Protein AF-A0AAQ3NJM8-F1 (afdb_monomer)

Organism: Vigna mungo (NCBI:txid3915)

Nearest PDB structures (foldseek):
  6voo-assembly1_C  TM=8.819E-01  e=5.976E-11  Spinacia oleracea
  7njq-assembly1_C  TM=7.283E-01  e=4.152E-07  Mycolicibacterium smegmatis MC2 155
  7njs-assembly1_B  TM=8.954E-01  e=4.393E-06  Mycolicibacterium smegmatis MC2 155
  6tmk-assembly1_E2  TM=8.498E-01  e=5.900E-06  Toxoplasma gondii GT1
  8j0t-assembly1_C  TM=7.458E-01  e=4.660E-06  Mycobacterium tuberculosis

Sequence (136 aa):
RLRSRRSRQKELEAFAQFASDLDKATQNQLARGQRLRELLKQSQSAPLIVEEQIVTIYTGTNGYLDSLEIGQVRKFLVELRAYLKTNKPQFKEIISSTKTFTGEAEALLKDAIKDRRRRHQGQSFGPKNLYRNNTV

Solvent-accessible surface area (backbone atoms only — not comparable to full-atom values): 8157 Å² total; per-residue (Å²): 115,70,70,66,51,53,52,55,49,53,52,51,51,50,52,51,49,52,51,53,51,50,50,53,54,49,51,52,50,51,56,46,51,53,46,51,54,59,64,67,60,65,67,97,82,66,89,70,54,71,66,56,48,50,52,52,51,53,39,56,75,71,46,74,52,69,88,48,56,75,84,48,48,63,57,53,50,56,52,49,51,52,47,38,62,74,77,39,50,64,49,52,53,46,39,71,71,65,72,46,92,44,73,65,48,49,51,56,47,52,51,52,52,54,53,50,49,53,54,55,57,64,68,68,73,66,83,85,77,81,84,80,89,90,86,132

Secondary structure (DSSP, 8-state):
-HHHHHHHHHHHHHHHHHHHHHHHHHHHHHHHHHHHHHHH---TT-PPPHHHHHHHHHHHHTTTTTTS-HHHHHHHHHHHHHHHHHH-HHHHHHHHHH-S--HHHHHHHHHHHHHHHHHHHHTT------------

Radius of gyration: 22.36 Å; Cα contacts (8 Å, |Δi|>4): 50; chains: 1; bounding box: 68×53×47 Å

Foldseek 3Di:
DVVVVVVVVVVVVVVVVVVVVVVVVVVLVVLLVVLVVLLVPDDPPDDDDPLLVCLSCVCSVVCLCVPDDSVCSVVLSVVLVVQCVPPPVVLVVCCVVVVDCDPVNVVVSVVSSVVSVVVVVVVPPDPPPPPDDDDD

InterPro domains:
  IPR000793 ATP synthase, alpha subunit, C-terminal [PF00306] (2-115)
  IPR000793 ATP synthase, alpha subunit, C-terminal [cd18113] (11-115)
  IPR005294 ATP synthase, F1 complex, alpha subunit [PTHR48082] (6-118)
  IPR038376 ATP synthase, alpha subunit, C-terminal domain superfamily [G3DSA:1.20.150.20] (1-119)

pLDDT: mean 73.46, std 13.67, range [30.53, 88.06]

Mean predicted aligned error: 12.36 Å

Structure (mmCIF, N/CA/C/O backbone):
data_AF-A0AAQ3NJM8-F1
#
_entry.id   AF-A0AAQ3NJM8-F1
#
loop_
_atom_site.group_PDB
_atom_site.id
_atom_site.type_symbol
_atom_site.label_atom_id
_atom_site.label_alt_id
_atom_site.label_comp_id
_atom_site.label_asym_id
_atom_site.label_entity_id
_atom_site.label_seq_id
_atom_site.pdbx_PDB_ins_code
_atom_site.Cartn_x
_atom_site.Cartn_y
_atom_site.Cartn_z
_atom_site.occupancy
_atom_site.B_iso_or_equiv
_atom_site.auth_seq_id
_atom_site.auth_comp_id
_atom_site.auth_asym_id
_atom_site.auth_atom_id
_atom_site.pdbx_PDB_model_num
ATOM 1 N N . ARG A 1 1 ? 47.589 11.258 -24.691 1.00 61.22 1 ARG A N 1
ATOM 2 C CA . ARG A 1 1 ? 46.535 10.735 -25.605 1.00 61.22 1 ARG A CA 1
ATOM 3 C C . ARG A 1 1 ? 45.707 9.592 -24.986 1.00 61.22 1 ARG A C 1
ATOM 5 O O . ARG A 1 1 ? 44.489 9.664 -25.055 1.00 61.22 1 ARG A O 1
ATOM 12 N N . LEU A 1 2 ? 46.308 8.597 -24.313 1.00 56.22 2 LEU A N 1
ATOM 13 C CA . LEU A 1 2 ? 45.568 7.495 -23.653 1.00 56.22 2 LEU A CA 1
ATOM 14 C C . LEU A 1 2 ? 44.693 7.915 -22.450 1.00 56.22 2 LEU A C 1
ATOM 16 O O . LEU A 1 2 ? 43.578 7.421 -22.315 1.00 56.22 2 LEU A O 1
ATOM 20 N N . ARG A 1 3 ? 45.140 8.862 -21.609 1.00 61.62 3 ARG A N 1
ATOM 21 C CA . ARG A 1 3 ? 44.331 9.380 -20.482 1.00 61.62 3 ARG A CA 1
ATOM 22 C C . ARG A 1 3 ? 43.037 10.068 -20.944 1.00 61.62 3 ARG A C 1
ATOM 24 O O . ARG A 1 3 ? 41.977 9.797 -20.395 1.00 61.62 3 ARG A O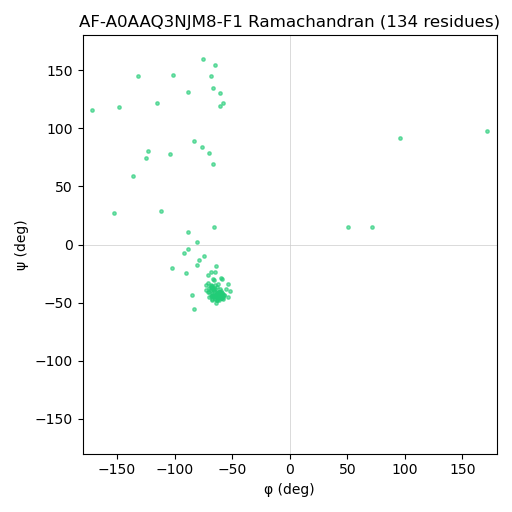 1
ATOM 31 N N . SER A 1 4 ? 43.107 10.871 -22.007 1.00 56.75 4 SER A N 1
ATOM 32 C CA . SER A 1 4 ? 41.947 11.574 -22.576 1.00 56.75 4 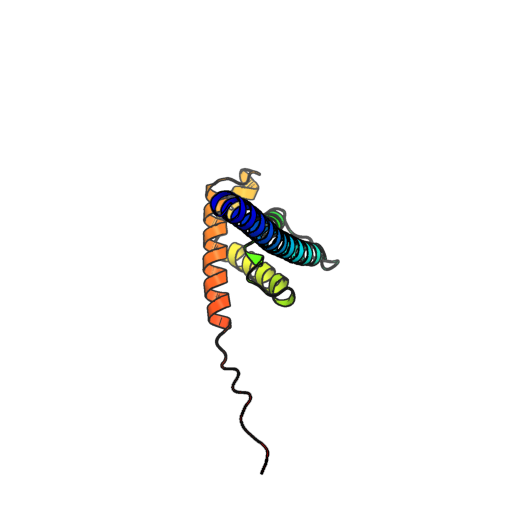SER A CA 1
ATOM 33 C C . SER A 1 4 ? 40.901 10.629 -23.182 1.00 56.75 4 SER A C 1
ATOM 35 O O . SER A 1 4 ? 39.719 10.948 -23.157 1.00 56.75 4 SER A O 1
ATOM 37 N N . ARG A 1 5 ? 41.312 9.462 -23.703 1.00 57.38 5 ARG A N 1
ATOM 38 C CA . ARG A 1 5 ? 40.380 8.424 -24.180 1.00 57.38 5 ARG A CA 1
ATOM 39 C C . ARG A 1 5 ? 39.678 7.700 -23.025 1.00 57.38 5 ARG A C 1
ATOM 41 O O . ARG A 1 5 ? 38.480 7.477 -23.112 1.00 57.38 5 ARG A O 1
ATOM 48 N N . ARG A 1 6 ? 40.390 7.409 -21.927 1.00 55.03 6 ARG A N 1
ATOM 49 C CA . ARG A 1 6 ? 39.801 6.768 -20.734 1.00 55.03 6 ARG A CA 1
ATOM 50 C C . ARG A 1 6 ? 38.754 7.642 -20.029 1.00 55.03 6 ARG A C 1
ATOM 52 O O . ARG A 1 6 ? 37.781 7.094 -19.533 1.00 55.03 6 ARG A O 1
ATOM 59 N N . SER A 1 7 ? 38.928 8.970 -20.001 1.00 69.44 7 SER A N 1
ATOM 60 C CA . SER A 1 7 ? 37.918 9.891 -19.432 1.00 69.44 7 SER A CA 1
ATOM 61 C C . SER A 1 7 ? 36.611 9.852 -20.222 1.00 69.44 7 SER A C 1
ATOM 63 O O . SER A 1 7 ? 35.562 9.577 -19.655 1.00 69.44 7 SER A O 1
ATOM 65 N N . ARG A 1 8 ? 36.691 10.000 -21.553 1.00 66.25 8 ARG A N 1
ATOM 66 C CA . ARG A 1 8 ? 35.508 9.982 -22.430 1.00 66.25 8 ARG A CA 1
ATOM 67 C C . ARG A 1 8 ? 34.764 8.650 -22.390 1.00 66.25 8 ARG A C 1
ATOM 69 O O . ARG A 1 8 ? 33.549 8.630 -22.501 1.00 66.25 8 ARG A O 1
ATOM 76 N N . GLN A 1 9 ? 35.481 7.540 -22.225 1.00 73.31 9 GLN A N 1
ATOM 77 C CA . GLN A 1 9 ? 34.865 6.218 -22.122 1.00 73.31 9 GLN A CA 1
ATOM 78 C C . GLN A 1 9 ? 34.099 6.044 -20.802 1.00 73.31 9 GLN A C 1
ATOM 80 O O . GLN A 1 9 ? 32.971 5.573 -20.828 1.00 73.31 9 GLN A O 1
ATOM 85 N N . LYS A 1 10 ? 34.647 6.528 -19.677 1.00 72.81 10 LYS A N 1
ATOM 86 C CA . LYS A 1 10 ? 33.931 6.557 -18.390 1.00 72.81 10 LYS A CA 1
ATOM 87 C C . LYS A 1 10 ? 32.709 7.473 -18.412 1.00 72.81 10 LYS A C 1
ATOM 89 O O . LYS A 1 10 ? 31.693 7.139 -17.819 1.00 72.81 10 LYS A O 1
ATOM 94 N N . GLU A 1 11 ? 32.805 8.617 -19.086 1.00 74.75 11 GLU A N 1
ATOM 95 C CA . GLU A 1 11 ? 31.668 9.524 -19.275 1.00 74.75 11 GLU A CA 1
ATOM 96 C C . GLU A 1 11 ? 30.559 8.834 -20.085 1.00 74.75 11 GLU A C 1
ATOM 98 O O . GLU A 1 11 ? 29.414 8.816 -19.648 1.00 74.75 11 GLU A O 1
ATOM 103 N N . LEU A 1 12 ? 30.896 8.186 -21.207 1.00 75.25 12 LEU A N 1
ATOM 104 C CA . LEU A 1 12 ? 29.938 7.430 -22.025 1.00 75.25 12 LEU A CA 1
ATOM 105 C C . LEU A 1 12 ? 29.311 6.243 -21.274 1.00 75.25 12 LEU A C 1
ATOM 107 O O . LEU A 1 12 ? 28.106 6.029 -21.381 1.00 75.25 12 LEU A O 1
ATOM 111 N N . GLU A 1 13 ? 30.098 5.497 -20.497 1.00 76.50 13 GLU A N 1
ATOM 112 C CA . GLU A 1 13 ? 29.601 4.411 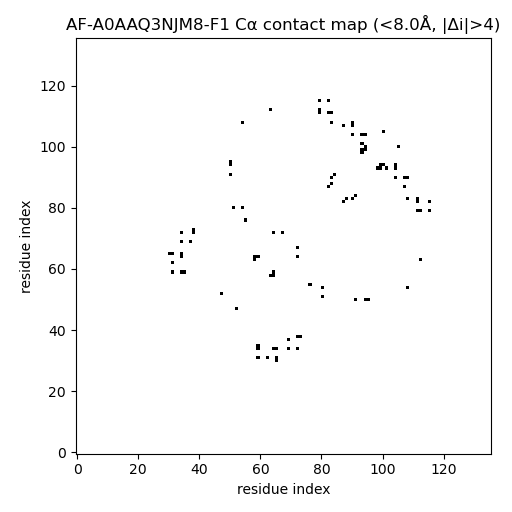-19.641 1.00 76.50 13 GLU A CA 1
ATOM 113 C C . GLU A 1 13 ? 28.648 4.939 -18.563 1.00 76.50 13 GLU A C 1
ATOM 115 O O . GLU A 1 13 ? 27.583 4.360 -18.352 1.00 76.50 13 GLU A O 1
ATOM 120 N N . ALA A 1 14 ? 28.973 6.072 -17.933 1.00 75.81 14 ALA A N 1
ATOM 121 C CA . ALA A 1 14 ? 28.083 6.721 -16.979 1.00 75.81 14 ALA A CA 1
ATOM 122 C C . ALA A 1 14 ? 26.770 7.161 -17.647 1.00 75.81 14 ALA A C 1
ATOM 124 O O . ALA A 1 14 ? 25.705 6.872 -17.114 1.00 75.81 14 ALA A O 1
ATOM 125 N N . PHE A 1 15 ? 26.807 7.780 -18.835 1.00 75.94 15 PHE A N 1
ATOM 126 C CA . PHE A 1 15 ? 25.594 8.152 -19.579 1.00 75.94 15 PHE A CA 1
ATOM 127 C C . PHE A 1 15 ? 24.736 6.940 -19.967 1.00 75.94 15 PHE A C 1
ATOM 129 O O . PHE A 1 15 ? 23.514 6.998 -19.833 1.00 75.94 15 PHE A O 1
ATOM 136 N N . ALA A 1 16 ? 25.349 5.837 -20.408 1.00 77.25 16 ALA A N 1
ATOM 137 C CA . ALA A 1 16 ? 24.631 4.603 -20.725 1.00 77.25 16 ALA A CA 1
ATOM 138 C C . ALA A 1 16 ? 23.990 3.974 -19.475 1.00 77.25 16 ALA A C 1
ATOM 140 O O . ALA A 1 16 ? 22.842 3.528 -19.527 1.00 77.25 16 ALA A O 1
ATOM 141 N N . GLN A 1 17 ? 24.694 3.998 -18.340 1.00 74.25 17 GLN A N 1
ATOM 142 C CA . GLN A 1 17 ? 24.169 3.531 -17.060 1.00 74.25 17 GLN A CA 1
ATOM 143 C C . GLN A 1 17 ? 23.014 4.416 -16.570 1.00 74.25 17 GLN A C 1
ATOM 145 O O . GLN A 1 17 ? 21.967 3.890 -16.202 1.00 74.25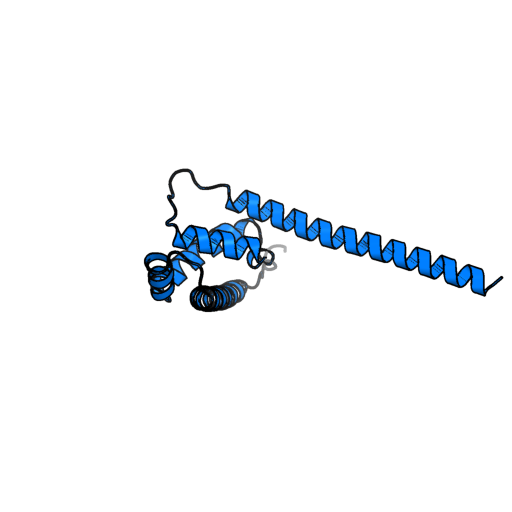 17 GLN A O 1
ATOM 150 N N . PHE A 1 18 ? 23.143 5.745 -16.656 1.00 76.56 18 PHE A N 1
ATOM 151 C CA . PHE A 1 18 ? 22.064 6.680 -16.327 1.00 76.56 18 PHE A CA 1
ATOM 152 C C . PHE A 1 18 ? 20.836 6.486 -17.220 1.00 76.56 18 PHE A C 1
ATOM 154 O O . PHE A 1 18 ? 19.718 6.510 -16.715 1.00 76.56 18 PHE A O 1
ATOM 161 N N . ALA A 1 19 ? 21.019 6.253 -18.523 1.00 75.25 19 ALA A N 1
ATOM 162 C CA . ALA A 1 19 ? 19.915 5.965 -19.435 1.00 75.25 19 ALA A CA 1
ATOM 163 C C . ALA A 1 19 ? 19.218 4.634 -19.096 1.00 75.25 19 ALA A C 1
ATOM 165 O O . ALA A 1 19 ? 17.991 4.582 -19.047 1.00 75.25 19 ALA A O 1
ATOM 166 N N . SER A 1 20 ? 19.985 3.578 -18.799 1.00 77.12 20 SER A N 1
ATOM 167 C CA . SER A 1 20 ? 19.454 2.276 -18.365 1.00 77.12 20 SER A CA 1
ATOM 168 C C . SER A 1 20 ? 18.696 2.373 -17.035 1.00 77.12 20 SER A C 1
ATOM 170 O O . SER A 1 20 ? 17.629 1.779 -16.872 1.00 77.12 20 SER A O 1
ATOM 172 N N . ASP A 1 21 ? 19.233 3.110 -16.065 1.00 74.44 21 ASP A N 1
ATOM 173 C CA . ASP A 1 21 ? 18.608 3.254 -14.749 1.00 74.44 21 ASP A CA 1
ATOM 174 C C . ASP A 1 21 ? 17.365 4.153 -14.810 1.00 74.44 21 ASP A C 1
ATOM 176 O O . ASP A 1 21 ? 16.362 3.857 -14.154 1.00 74.44 21 ASP A O 1
ATOM 180 N N . LEU A 1 22 ? 17.382 5.187 -15.662 1.00 75.50 22 LEU A N 1
ATOM 181 C CA . LEU A 1 22 ? 16.213 6.012 -15.961 1.00 75.50 22 LEU A CA 1
ATOM 182 C C . LEU A 1 22 ? 15.101 5.183 -16.613 1.00 75.50 22 LEU A C 1
ATOM 184 O O . LEU A 1 22 ? 13.942 5.312 -16.219 1.00 75.50 22 LEU A O 1
ATOM 188 N N . ASP A 1 23 ? 15.436 4.304 -17.559 1.00 82.12 23 ASP A N 1
ATOM 189 C CA . ASP A 1 23 ? 14.454 3.443 -18.223 1.00 82.12 23 ASP A CA 1
ATOM 190 C C . ASP A 1 23 ? 13.814 2.456 -17.231 1.00 82.12 23 ASP A C 1
ATOM 192 O O . ASP A 1 23 ? 12.589 2.383 -17.127 1.00 82.12 23 ASP A O 1
ATOM 196 N N . LYS A 1 24 ? 14.607 1.796 -16.374 1.00 79.62 24 LYS A N 1
ATOM 197 C CA . LYS A 1 24 ? 14.079 0.904 -15.319 1.00 79.62 24 LYS A CA 1
ATOM 198 C C . LYS A 1 24 ? 13.189 1.637 -14.314 1.00 79.62 24 LYS A C 1
ATOM 200 O O . LYS A 1 24 ? 12.122 1.137 -13.947 1.00 79.62 24 LYS A O 1
ATOM 205 N N . ALA A 1 25 ? 13.611 2.812 -13.845 1.00 79.38 25 ALA A N 1
ATOM 206 C CA . ALA A 1 25 ? 12.819 3.615 -12.916 1.00 79.38 25 ALA A CA 1
ATOM 207 C C . ALA A 1 25 ? 11.489 4.056 -13.553 1.00 79.38 25 ALA A C 1
ATOM 209 O O . ALA A 1 25 ? 10.434 3.951 -12.922 1.00 79.38 25 ALA A O 1
ATOM 210 N N . THR A 1 26 ? 11.528 4.467 -14.823 1.00 79.38 26 THR A N 1
ATOM 211 C CA . THR A 1 26 ? 10.350 4.883 -15.595 1.00 79.38 26 THR A CA 1
ATOM 212 C C . THR A 1 26 ? 9.394 3.713 -15.830 1.00 79.38 26 THR A C 1
ATOM 214 O O . THR A 1 26 ? 8.191 3.843 -15.598 1.00 79.38 26 THR A O 1
ATOM 217 N N . GLN A 1 27 ? 9.907 2.539 -16.206 1.00 78.88 27 GLN A N 1
ATOM 218 C CA . GLN A 1 27 ? 9.108 1.322 -16.376 1.00 78.88 27 GLN A CA 1
ATOM 219 C C . GLN A 1 27 ? 8.391 0.924 -15.082 1.00 78.88 27 GLN A C 1
ATOM 221 O O . GLN A 1 27 ? 7.195 0.626 -15.103 1.00 78.88 27 GLN A O 1
ATOM 226 N N . ASN A 1 28 ? 9.080 0.990 -13.939 1.00 78.19 28 ASN A N 1
ATOM 227 C CA . ASN A 1 28 ? 8.476 0.707 -12.637 1.00 78.19 28 ASN A CA 1
ATOM 228 C C . ASN A 1 28 ? 7.361 1.707 -12.291 1.00 78.19 28 ASN A C 1
ATOM 230 O O . ASN A 1 28 ? 6.292 1.304 -11.825 1.00 78.19 28 ASN A O 1
ATOM 234 N N . GLN A 1 29 ? 7.568 3.001 -12.558 1.00 77.81 29 GLN A N 1
ATOM 235 C CA . GLN A 1 29 ? 6.540 4.026 -12.350 1.00 77.81 29 GLN A CA 1
ATOM 236 C C . GLN A 1 29 ? 5.319 3.814 -13.253 1.00 77.81 29 GLN A C 1
ATOM 238 O O . GLN A 1 29 ? 4.185 3.886 -12.774 1.00 77.81 29 GLN A O 1
ATOM 243 N N . LEU A 1 30 ? 5.526 3.498 -14.534 1.00 80.56 30 LEU A N 1
ATOM 244 C CA . LEU A 1 30 ? 4.446 3.199 -15.478 1.00 80.56 30 LEU A CA 1
ATOM 245 C C . LEU A 1 30 ? 3.650 1.964 -15.048 1.00 80.56 30 LEU A C 1
ATOM 247 O O . LEU A 1 30 ? 2.419 2.007 -15.008 1.00 80.56 30 LEU A O 1
ATOM 251 N N . ALA A 1 31 ? 4.337 0.888 -14.665 1.00 78.56 31 ALA A N 1
ATOM 252 C CA . ALA A 1 31 ? 3.705 -0.341 -14.202 1.00 78.56 31 ALA A CA 1
ATOM 253 C C . ALA A 1 31 ? 2.899 -0.116 -12.909 1.00 78.56 31 ALA A C 1
ATOM 255 O O . ALA A 1 31 ? 1.813 -0.681 -12.740 1.00 78.56 31 ALA A O 1
ATOM 256 N N . ARG A 1 32 ? 3.382 0.739 -11.999 1.00 77.94 32 ARG A N 1
ATOM 257 C CA . ARG A 1 32 ? 2.624 1.155 -10.810 1.00 77.94 32 ARG A CA 1
ATOM 258 C C . ARG A 1 32 ? 1.414 2.009 -11.185 1.00 77.94 32 ARG A C 1
ATOM 260 O O . ARG A 1 32 ? 0.318 1.766 -10.686 1.00 77.94 32 ARG A O 1
ATOM 267 N N . GLY A 1 33 ? 1.577 2.959 -12.104 1.00 79.19 33 GLY A N 1
ATOM 268 C CA . GLY A 1 33 ? 0.492 3.805 -12.607 1.00 79.19 33 GLY A CA 1
ATOM 269 C C . GLY A 1 33 ? -0.635 3.002 -13.263 1.00 79.19 33 GLY A C 1
ATOM 270 O O . GLY A 1 33 ? -1.810 3.278 -13.025 1.00 79.19 33 GLY A O 1
ATOM 271 N N . GLN A 1 34 ? -0.299 1.961 -14.029 1.00 78.62 34 GLN A N 1
ATOM 272 C CA . GLN A 1 34 ? -1.278 1.036 -14.611 1.00 78.62 34 GLN A CA 1
ATOM 273 C C . GLN A 1 34 ? -2.056 0.270 -13.532 1.00 78.62 34 GLN A C 1
ATOM 275 O O . GLN A 1 34 ? -3.285 0.213 -13.589 1.00 78.62 34 GLN A O 1
ATOM 280 N N . ARG A 1 35 ? -1.367 -0.252 -12.508 1.00 75.88 35 ARG A N 1
ATOM 281 C CA . ARG A 1 35 ? -2.013 -0.923 -11.368 1.00 75.88 35 ARG A CA 1
ATOM 282 C C . ARG A 1 35 ? -2.923 0.029 -10.592 1.00 75.88 35 ARG A C 1
ATOM 284 O O . ARG A 1 35 ? -4.061 -0.328 -10.313 1.00 75.88 35 ARG A O 1
ATOM 291 N N . LEU A 1 36 ? -2.468 1.249 -10.299 1.00 75.00 36 LEU A N 1
ATOM 292 C CA . LEU A 1 36 ? -3.269 2.272 -9.616 1.00 75.00 36 LEU A CA 1
ATOM 293 C C . LEU A 1 36 ? -4.524 2.644 -10.410 1.00 75.00 36 LEU A C 1
ATOM 295 O O . LEU A 1 36 ? -5.605 2.729 -9.834 1.00 75.00 36 LEU A O 1
ATOM 299 N N . ARG A 1 37 ? -4.424 2.796 -11.734 1.00 78.62 37 ARG A N 1
ATOM 300 C CA . ARG A 1 37 ? -5.608 3.022 -12.578 1.00 78.62 37 ARG A CA 1
ATOM 301 C C . ARG A 1 37 ? -6.597 1.865 -12.487 1.00 78.62 37 ARG A C 1
ATOM 303 O O . ARG A 1 37 ? -7.793 2.110 -12.383 1.00 78.62 37 ARG A O 1
ATOM 310 N N . GLU A 1 38 ? -6.119 0.623 -12.473 1.00 75.88 38 GLU A N 1
ATOM 311 C CA . GLU A 1 38 ? -7.000 -0.543 -12.337 1.00 75.88 38 GLU A CA 1
ATOM 312 C C . GLU A 1 38 ? -7.615 -0.722 -10.950 1.00 75.88 38 GLU A C 1
ATOM 314 O O . GLU A 1 38 ? -8.704 -1.291 -10.830 1.00 75.88 38 GLU A O 1
ATOM 319 N N . LEU A 1 39 ? -6.951 -0.209 -9.916 1.00 72.38 39 LEU A N 1
ATOM 320 C CA . LEU A 1 39 ? -7.484 -0.110 -8.559 1.00 72.38 39 LEU A CA 1
ATOM 321 C C . LEU A 1 39 ? -8.601 0.925 -8.445 1.00 72.38 39 LEU A C 1
ATOM 323 O O . LEU A 1 39 ? -9.569 0.709 -7.718 1.00 72.38 39 LEU A O 1
ATOM 327 N N . LEU A 1 40 ? -8.463 2.036 -9.167 1.00 69.00 40 LEU A N 1
ATOM 328 C CA . LEU A 1 40 ? -9.442 3.119 -9.191 1.00 69.00 40 LEU A CA 1
ATOM 329 C C . LEU A 1 40 ? -10.653 2.816 -10.080 1.00 69.00 40 LEU A C 1
ATOM 331 O O . LEU A 1 40 ? -11.674 3.488 -9.950 1.00 69.00 40 LEU A O 1
ATOM 335 N N . LYS A 1 41 ? -10.593 1.783 -10.935 1.00 71.69 41 LYS A N 1
ATOM 336 C CA . LYS A 1 41 ? -11.780 1.227 -11.602 1.00 71.69 41 LYS A CA 1
ATOM 337 C C . LYS A 1 41 ? -12.647 0.494 -10.574 1.00 71.69 41 LYS A C 1
ATOM 339 O O . LYS A 1 41 ? -12.611 -0.731 -10.455 1.00 71.69 41 LYS A O 1
ATOM 344 N N . GLN A 1 42 ? -13.403 1.261 -9.796 1.00 60.31 42 GLN A N 1
ATOM 345 C CA . GLN A 1 42 ? -14.380 0.730 -8.855 1.00 60.31 42 GLN A CA 1
ATOM 346 C C . GLN A 1 42 ? -15.534 0.054 -9.612 1.00 60.31 42 GLN A C 1
ATOM 348 O O . GLN A 1 42 ? -16.059 0.591 -10.585 1.00 60.31 42 GLN A O 1
ATOM 353 N N . SER A 1 43 ? -15.933 -1.135 -9.147 1.00 58.50 43 SER A N 1
ATOM 354 C CA . SER A 1 43 ? -17.232 -1.725 -9.488 1.00 58.50 43 SER A CA 1
ATOM 355 C C . SER A 1 43 ? -18.325 -0.776 -8.993 1.00 58.50 43 SER A C 1
ATOM 357 O O . SER A 1 43 ? -18.283 -0.350 -7.839 1.00 58.50 43 SER A O 1
ATOM 359 N N . GLN A 1 44 ? -19.287 -0.440 -9.850 1.00 51.91 44 GLN A N 1
ATOM 360 C CA . GLN A 1 44 ? -20.249 0.659 -9.684 1.00 51.91 44 GLN A CA 1
ATOM 361 C C . G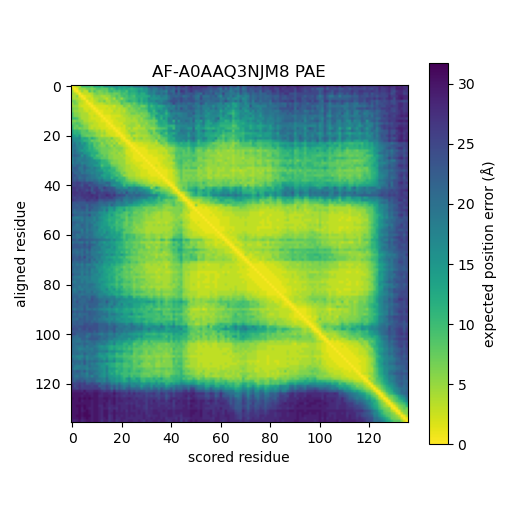LN A 1 44 ? -21.257 0.495 -8.515 1.00 51.91 44 GLN A C 1
ATOM 363 O O . GLN A 1 44 ? -22.261 1.196 -8.467 1.00 51.91 44 GLN A O 1
ATOM 368 N N . SER A 1 45 ? -21.046 -0.420 -7.563 1.00 51.88 45 SER A N 1
ATOM 369 C CA . SER A 1 45 ? -21.988 -0.694 -6.458 1.00 51.88 45 SER A CA 1
ATOM 370 C C . SER A 1 45 ? -21.336 -1.232 -5.175 1.00 51.88 45 SER A C 1
ATOM 372 O O . SER A 1 45 ? -21.977 -1.937 -4.402 1.00 51.88 45 SER A O 1
ATOM 374 N N . ALA A 1 46 ? -20.064 -0.917 -4.916 1.00 62.81 46 ALA A N 1
ATOM 375 C CA . ALA A 1 46 ? -19.382 -1.334 -3.687 1.00 62.81 46 ALA A CA 1
ATOM 376 C C . ALA A 1 46 ? -18.834 -0.118 -2.919 1.00 62.81 46 ALA A C 1
ATOM 378 O O . ALA A 1 46 ? -17.642 0.182 -3.040 1.00 62.81 46 ALA A O 1
ATOM 379 N N . PRO A 1 47 ? -19.676 0.606 -2.151 1.00 68.50 47 PRO A N 1
ATOM 380 C CA . PRO A 1 47 ? -19.198 1.692 -1.307 1.00 68.50 47 PRO A CA 1
ATOM 381 C C . PRO A 1 47 ? -18.200 1.140 -0.285 1.00 68.50 47 PRO A C 1
ATOM 383 O O . PRO A 1 47 ? -18.517 0.263 0.517 1.00 68.50 47 PRO A O 1
ATOM 386 N N . LEU A 1 48 ? -16.967 1.640 -0.349 1.00 71.00 48 LEU A N 1
ATOM 387 C CA . LEU A 1 48 ? -15.905 1.268 0.579 1.00 71.00 48 LEU A CA 1
ATOM 388 C C . LEU A 1 48 ? -15.948 2.188 1.790 1.00 71.00 48 LEU A C 1
ATOM 390 O O . LEU A 1 48 ? -15.967 3.409 1.633 1.00 71.00 48 LEU A O 1
ATOM 394 N N . ILE A 1 49 ? -15.907 1.602 2.983 1.00 80.25 49 ILE A N 1
ATOM 395 C CA . ILE A 1 49 ? -15.725 2.349 4.232 1.00 80.25 49 ILE A CA 1
ATOM 396 C C . ILE A 1 49 ? -14.337 3.010 4.261 1.00 80.25 49 ILE A C 1
ATOM 398 O O . ILE A 1 49 ? -13.404 2.539 3.603 1.00 80.25 49 ILE A O 1
ATOM 402 N N . VAL A 1 50 ? -14.192 4.105 5.012 1.00 80.69 50 VAL A N 1
ATOM 403 C CA . VAL A 1 50 ? -12.966 4.927 5.034 1.00 80.69 50 VAL A CA 1
ATOM 404 C C . VAL A 1 50 ? -11.732 4.089 5.384 1.00 80.69 50 VAL A C 1
ATOM 406 O O . VAL A 1 50 ? -10.682 4.248 4.763 1.00 80.69 50 VAL A O 1
ATOM 409 N N . GLU A 1 51 ? -11.859 3.130 6.302 1.00 80.75 51 GLU A N 1
ATOM 410 C CA . GLU A 1 51 ? -10.743 2.276 6.712 1.00 80.75 51 GLU A CA 1
ATOM 411 C C . GLU A 1 51 ? -10.268 1.373 5.560 1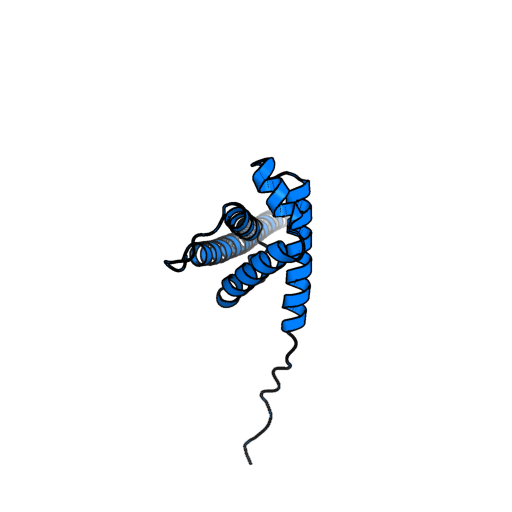.00 80.75 51 GLU A C 1
ATOM 413 O O . GLU A 1 51 ? -9.070 1.200 5.341 1.00 80.75 51 GLU A O 1
ATOM 418 N N . GLU A 1 52 ? -11.194 0.841 4.757 1.00 81.81 52 GLU A N 1
ATOM 419 C CA . GLU A 1 52 ? -10.866 0.027 3.581 1.00 81.81 52 GLU A CA 1
ATOM 420 C C . GLU A 1 52 ? -10.257 0.852 2.444 1.00 81.81 52 GLU A C 1
ATOM 422 O O . GLU A 1 52 ? -9.400 0.356 1.699 1.00 81.81 52 GLU A O 1
ATOM 427 N N . GLN A 1 53 ? -10.682 2.108 2.301 1.00 81.25 53 GLN A N 1
ATOM 428 C CA . GLN A 1 53 ? -10.090 3.038 1.342 1.00 81.25 53 GLN A CA 1
ATOM 429 C C . GLN A 1 53 ? -8.636 3.338 1.714 1.00 81.25 53 GLN A C 1
ATOM 431 O O . GLN A 1 53 ? -7.759 3.207 0.859 1.00 81.25 53 GLN A O 1
ATOM 436 N N . ILE A 1 54 ? -8.362 3.628 2.991 1.00 83.38 54 ILE A N 1
ATOM 437 C CA . ILE A 1 54 ? -7.002 3.867 3.500 1.00 83.38 54 ILE A CA 1
ATOM 438 C C . ILE A 1 54 ? -6.105 2.658 3.224 1.00 83.38 54 ILE A C 1
ATOM 440 O O . ILE A 1 54 ? -5.019 2.821 2.674 1.00 83.38 54 ILE A O 1
ATOM 444 N N . VAL A 1 55 ? -6.574 1.438 3.507 1.00 84.19 55 VAL A N 1
ATOM 445 C CA . VAL A 1 55 ? -5.830 0.198 3.210 1.00 84.19 55 VAL A CA 1
ATOM 446 C C . VAL A 1 55 ? -5.485 0.091 1.725 1.00 84.19 55 VAL A C 1
ATOM 448 O O . VAL A 1 55 ? -4.364 -0.265 1.360 1.00 84.19 55 VAL A O 1
ATOM 451 N N . THR A 1 56 ? -6.438 0.410 0.853 1.00 83.31 56 THR A N 1
ATOM 452 C CA . THR A 1 56 ? -6.277 0.304 -0.604 1.00 83.31 56 THR A CA 1
ATOM 453 C C . T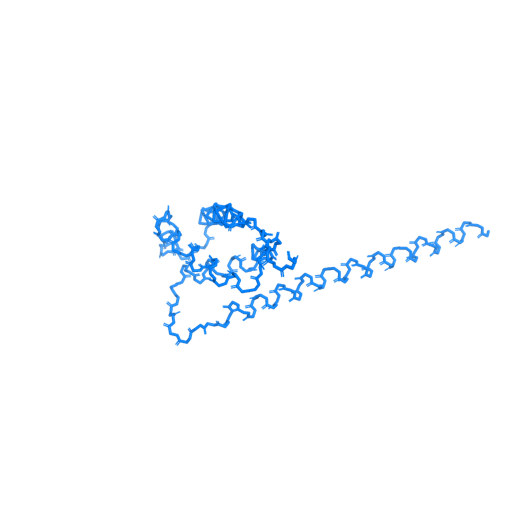HR A 1 56 ? -5.271 1.313 -1.140 1.00 83.31 56 THR A C 1
ATOM 455 O O . THR A 1 56 ? -4.399 0.966 -1.934 1.00 83.31 56 THR A O 1
ATOM 458 N N . ILE A 1 57 ? -5.363 2.556 -0.674 1.00 82.75 57 ILE A N 1
ATOM 459 C CA . ILE A 1 57 ? -4.445 3.624 -1.064 1.00 82.75 57 ILE A CA 1
ATOM 460 C C . ILE A 1 57 ? -3.050 3.317 -0.520 1.00 82.75 57 ILE A C 1
ATOM 462 O O . ILE A 1 57 ? -2.084 3.318 -1.274 1.00 82.75 57 ILE A O 1
ATOM 466 N N . TYR A 1 58 ? -2.937 2.960 0.760 1.00 85.38 58 TYR A N 1
ATOM 467 C CA . TYR A 1 58 ? -1.657 2.656 1.396 1.00 85.38 58 TYR A CA 1
ATOM 468 C C . TYR A 1 58 ? -0.935 1.479 0.723 1.00 85.38 58 TYR A C 1
ATOM 470 O O . TYR A 1 58 ? 0.272 1.537 0.483 1.00 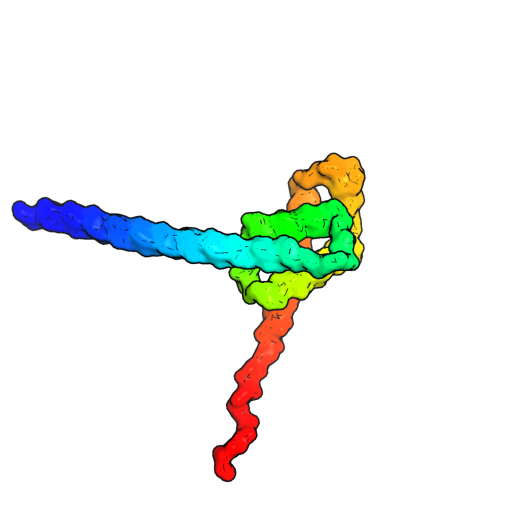85.38 58 TYR A O 1
ATOM 478 N N . THR A 1 59 ? -1.663 0.415 0.374 1.00 83.94 59 THR A N 1
ATOM 479 C CA . THR A 1 59 ? -1.086 -0.746 -0.325 1.00 83.94 59 THR A CA 1
ATOM 480 C C . THR A 1 59 ? -0.633 -0.422 -1.747 1.00 83.94 59 THR A C 1
ATOM 482 O O . THR A 1 59 ? 0.419 -0.910 -2.168 1.00 83.94 59 THR A O 1
ATOM 485 N N . GLY A 1 60 ? -1.381 0.421 -2.467 1.00 81.88 60 GLY A N 1
ATOM 486 C CA . GLY A 1 60 ? -1.021 0.887 -3.807 1.00 81.88 60 GLY A CA 1
ATOM 487 C C . GLY A 1 60 ? 0.164 1.851 -3.822 1.00 81.88 60 GLY A C 1
ATOM 488 O O . GLY A 1 60 ? 1.081 1.682 -4.623 1.00 81.88 60 GLY A O 1
ATOM 489 N N . THR A 1 61 ? 0.192 2.828 -2.915 1.00 80.56 61 THR A N 1
ATOM 490 C CA . THR A 1 61 ? 1.240 3.859 -2.875 1.00 80.56 61 THR A CA 1
ATOM 491 C C . THR A 1 61 ? 2.597 3.283 -2.467 1.00 80.56 61 THR A C 1
ATOM 493 O O . THR A 1 61 ? 3.614 3.627 -3.070 1.00 80.56 61 THR A O 1
ATOM 496 N N . ASN A 1 62 ? 2.620 2.345 -1.514 1.00 81.44 62 ASN A N 1
ATOM 497 C CA . ASN A 1 62 ? 3.857 1.719 -1.029 1.00 81.44 62 ASN A CA 1
ATOM 498 C C . ASN A 1 62 ? 4.394 0.592 -1.929 1.00 81.44 62 ASN A C 1
ATOM 500 O O . ASN A 1 62 ? 5.398 -0.032 -1.597 1.00 81.44 62 ASN A O 1
ATOM 504 N N . GLY A 1 63 ? 3.747 0.309 -3.065 1.00 77.94 63 GLY A N 1
ATOM 505 C CA . GLY A 1 63 ? 4.236 -0.687 -4.024 1.00 77.94 63 GLY A CA 1
ATOM 506 C C . GLY A 1 63 ? 4.120 -2.139 -3.551 1.00 77.94 63 GLY A C 1
ATOM 507 O O . GLY A 1 63 ? 4.694 -3.037 -4.162 1.00 77.94 63 GLY A O 1
ATOM 508 N N . TYR A 1 64 ? 3.340 -2.424 -2.501 1.00 80.38 64 TYR A N 1
ATOM 509 C CA . TYR A 1 64 ? 3.104 -3.806 -2.057 1.00 80.38 64 TYR A CA 1
ATOM 510 C C . TYR A 1 64 ? 2.365 -4.648 -3.109 1.00 80.38 64 TYR A C 1
ATOM 512 O O . TYR A 1 64 ? 2.422 -5.878 -3.079 1.00 80.38 64 TYR A O 1
ATOM 520 N N . LEU A 1 65 ? 1.711 -3.981 -4.061 1.00 76.69 65 LEU A N 1
ATOM 521 C CA . LEU A 1 65 ? 0.986 -4.580 -5.177 1.00 76.69 65 LEU A CA 1
ATOM 522 C C . LEU A 1 65 ? 1.852 -4.750 -6.439 1.00 76.69 65 LEU A C 1
ATOM 524 O O . LEU A 1 65 ? 1.406 -5.393 -7.385 1.00 76.69 65 LEU A O 1
ATOM 528 N N . ASP A 1 66 ? 3.087 -4.232 -6.461 1.00 76.00 66 ASP A N 1
ATOM 529 C CA . ASP A 1 66 ? 3.959 -4.286 -7.646 1.00 76.00 66 ASP A CA 1
ATOM 530 C C . ASP A 1 66 ? 4.388 -5.727 -7.974 1.00 76.00 66 ASP A C 1
ATOM 532 O O . ASP A 1 66 ? 4.555 -6.082 -9.138 1.00 76.00 66 ASP A O 1
ATOM 536 N N . SER A 1 67 ? 4.489 -6.583 -6.951 1.00 76.19 67 SER A N 1
ATOM 537 C CA . SER A 1 67 ? 4.790 -8.016 -7.105 1.00 76.19 67 SER A CA 1
ATOM 538 C C . SER A 1 67 ? 3.627 -8.863 -7.637 1.00 76.19 67 SER A C 1
ATOM 540 O O . SER A 1 67 ? 3.823 -10.036 -7.942 1.00 76.19 67 SER A O 1
ATOM 542 N N . LEU A 1 68 ? 2.420 -8.294 -7.726 1.00 75.56 68 LEU A N 1
ATOM 543 C CA . LEU A 1 68 ? 1.218 -8.998 -8.165 1.00 75.56 68 LEU A CA 1
ATOM 544 C C . LEU A 1 68 ? 0.886 -8.647 -9.620 1.00 75.56 68 LEU A C 1
ATOM 546 O O . LEU A 1 68 ? 1.072 -7.511 -10.079 1.00 75.56 68 LEU A O 1
ATOM 550 N N . GLU A 1 69 ? 0.347 -9.630 -10.341 1.00 78.25 69 GLU A N 1
ATOM 551 C CA . GLU A 1 69 ? -0.249 -9.408 -11.657 1.00 78.25 69 GLU A CA 1
ATOM 552 C C . GLU A 1 69 ? -1.536 -8.586 -11.528 1.00 78.25 69 GLU A C 1
ATOM 554 O O . GLU A 1 69 ? -2.308 -8.758 -10.583 1.00 78.25 69 GLU A O 1
ATOM 559 N N . ILE A 1 70 ? -1.810 -7.724 -12.511 1.00 74.31 70 ILE A N 1
ATOM 560 C CA . ILE A 1 70 ? -2.951 -6.790 -12.510 1.00 74.31 70 ILE A CA 1
ATOM 561 C C . ILE A 1 70 ? -4.286 -7.507 -12.222 1.00 74.31 70 ILE A C 1
ATOM 563 O O . ILE A 1 70 ? -5.101 -7.010 -11.445 1.00 74.31 70 ILE A O 1
ATOM 567 N N . GLY A 1 71 ? -4.493 -8.705 -12.779 1.00 76.06 71 GLY A N 1
ATOM 568 C CA . GLY A 1 71 ? -5.708 -9.499 -12.554 1.00 76.06 71 GLY A CA 1
ATOM 569 C C . GLY A 1 71 ? -5.856 -10.053 -11.129 1.00 76.06 71 GLY A C 1
ATOM 570 O O . GLY A 1 71 ? -6.973 -10.316 -10.680 1.00 76.06 71 GLY A O 1
ATOM 571 N N . GLN A 1 72 ? -4.753 -10.204 -10.394 1.00 80.75 72 GLN A N 1
ATOM 572 C CA . GLN A 1 72 ? -4.740 -10.712 -9.018 1.00 80.75 72 GLN A CA 1
ATOM 573 C C . GLN A 1 72 ? -4.885 -9.597 -7.979 1.00 80.75 72 GLN A C 1
ATOM 575 O O . GLN A 1 72 ? -5.390 -9.843 -6.885 1.00 80.75 72 GLN A O 1
ATOM 580 N N . VAL A 1 73 ? -4.515 -8.361 -8.328 1.00 82.06 73 VAL A N 1
ATOM 581 C CA . VAL A 1 73 ? -4.551 -7.203 -7.423 1.00 82.06 73 VAL A CA 1
ATOM 582 C C . VAL A 1 73 ? -5.934 -7.008 -6.785 1.00 82.06 73 VAL A C 1
ATOM 584 O O . VAL A 1 73 ? -6.034 -6.822 -5.571 1.00 82.06 73 VAL A O 1
ATOM 587 N N . ARG A 1 74 ? -7.018 -7.100 -7.569 1.00 79.19 74 ARG A N 1
ATOM 588 C CA . ARG A 1 74 ? -8.386 -6.941 -7.038 1.00 79.19 74 ARG A CA 1
ATOM 589 C C . ARG A 1 74 ? -8.743 -8.031 -6.028 1.00 79.19 74 ARG A C 1
ATOM 591 O O . ARG A 1 74 ? -9.273 -7.715 -4.965 1.00 79.19 74 ARG A O 1
ATOM 598 N N . LYS A 1 75 ? -8.429 -9.293 -6.340 1.00 82.69 75 LYS A N 1
ATOM 599 C CA . LYS A 1 75 ? -8.686 -10.437 -5.447 1.00 82.69 75 LYS A CA 1
ATOM 600 C C . LYS A 1 75 ? -7.916 -10.281 -4.139 1.00 82.69 75 LYS A C 1
ATOM 602 O O . LYS A 1 75 ? -8.513 -10.348 -3.069 1.00 82.69 75 LYS A O 1
ATOM 607 N N . PHE A 1 76 ? -6.630 -9.948 -4.239 1.00 84.62 76 PHE A N 1
ATOM 608 C CA . PHE A 1 76 ? -5.770 -9.720 -3.084 1.00 84.62 76 PHE A CA 1
ATOM 609 C C . PHE A 1 76 ? -6.321 -8.632 -2.154 1.00 84.62 76 PHE A C 1
ATOM 611 O O . PHE A 1 76 ? -6.330 -8.816 -0.940 1.00 84.62 76 PHE A O 1
ATOM 618 N N . LEU A 1 77 ? -6.816 -7.515 -2.696 1.00 81.50 77 LEU A N 1
ATOM 619 C CA . LEU A 1 77 ? -7.385 -6.444 -1.877 1.00 81.50 77 LEU A CA 1
ATOM 620 C C . LEU A 1 77 ? -8.680 -6.837 -1.174 1.00 81.50 77 LEU A C 1
ATOM 622 O O . LEU A 1 77 ? -8.852 -6.494 -0.006 1.00 81.50 77 LEU A O 1
ATOM 626 N N . VAL A 1 78 ? -9.583 -7.542 -1.857 1.00 83.94 78 VAL A N 1
ATOM 627 C CA . VAL A 1 78 ? -10.826 -8.031 -1.239 1.00 83.94 78 VAL A CA 1
ATOM 628 C C . VAL A 1 78 ? -10.496 -8.949 -0.062 1.00 83.94 78 VAL A C 1
ATOM 630 O O . VAL A 1 78 ? -11.025 -8.779 1.035 1.00 83.94 78 VAL A O 1
ATOM 633 N N . GLU A 1 79 ? -9.557 -9.868 -0.260 1.00 85.19 79 GLU A N 1
ATOM 634 C CA . GLU A 1 79 ? -9.117 -10.794 0.781 1.00 85.19 79 GLU A CA 1
ATOM 635 C C . GLU A 1 79 ? -8.350 -10.098 1.909 1.00 85.19 79 GLU A C 1
ATOM 637 O O . GLU A 1 79 ? -8.514 -10.463 3.069 1.00 85.19 79 GLU A O 1
ATOM 642 N N . LEU A 1 80 ? -7.527 -9.090 1.602 1.00 85.94 80 LEU A N 1
ATOM 643 C CA . LEU A 1 80 ? -6.816 -8.301 2.608 1.00 85.94 80 LEU A CA 1
ATOM 644 C C . LEU A 1 80 ? -7.800 -7.535 3.498 1.00 85.94 80 LEU A C 1
ATOM 646 O O . LEU A 1 80 ? -7.649 -7.530 4.719 1.00 85.94 80 LEU A O 1
ATOM 650 N N . ARG A 1 81 ? -8.830 -6.923 2.904 1.00 84.25 81 ARG A N 1
ATOM 651 C CA . ARG A 1 81 ? -9.889 -6.229 3.652 1.00 84.25 81 ARG A CA 1
ATOM 652 C C . ARG A 1 81 ? -10.674 -7.203 4.529 1.00 84.25 81 ARG A C 1
ATOM 654 O O . ARG A 1 81 ? -10.909 -6.904 5.696 1.00 84.25 81 ARG A O 1
ATOM 661 N N . ALA A 1 82 ? -11.023 -8.380 4.007 1.00 85.38 82 ALA A N 1
ATOM 662 C CA . ALA A 1 82 ? -11.665 -9.431 4.796 1.00 85.38 82 ALA A CA 1
ATOM 663 C C . ALA A 1 82 ? -10.766 -9.902 5.954 1.00 85.38 82 ALA A C 1
ATOM 665 O O . ALA A 1 82 ? -11.219 -10.008 7.091 1.00 85.38 82 ALA A O 1
ATOM 666 N N . TYR A 1 83 ? -9.471 -10.103 5.694 1.00 85.94 83 TYR A N 1
ATOM 667 C CA . TYR A 1 83 ? -8.503 -10.507 6.710 1.00 85.94 83 TYR A CA 1
ATOM 668 C C . TYR A 1 83 ? -8.378 -9.479 7.836 1.00 85.94 83 TYR A C 1
ATOM 670 O O . TYR A 1 83 ? -8.372 -9.871 9.002 1.00 85.94 83 TYR A O 1
ATOM 678 N N . LEU A 1 84 ? -8.313 -8.185 7.503 1.00 84.50 84 LEU A N 1
ATOM 679 C CA . LEU A 1 84 ? -8.264 -7.104 8.489 1.00 84.50 84 LEU A CA 1
ATOM 680 C C . LEU A 1 84 ? -9.534 -7.053 9.340 1.00 84.50 84 LEU A C 1
ATOM 682 O O . LEU A 1 84 ? -9.427 -6.936 10.557 1.00 84.50 84 LEU A O 1
ATOM 686 N N . LYS A 1 85 ? -10.715 -7.221 8.729 1.00 82.75 85 LYS A N 1
ATOM 687 C CA . LYS A 1 85 ? -11.988 -7.285 9.465 1.00 82.75 85 LYS A CA 1
ATOM 688 C C . LYS A 1 85 ? -12.015 -8.413 10.495 1.00 82.75 85 LYS A C 1
ATOM 690 O O . LYS A 1 85 ? -12.507 -8.201 11.595 1.00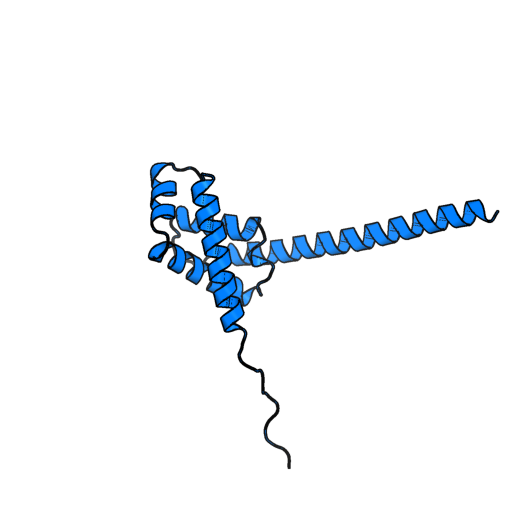 82.75 85 LYS A O 1
ATOM 695 N N . THR A 1 86 ? -11.500 -9.592 10.148 1.00 85.00 86 THR A N 1
ATOM 696 C CA . THR A 1 86 ? -11.562 -10.771 11.026 1.00 85.00 86 THR A CA 1
ATOM 697 C C . THR A 1 86 ? -10.430 -10.819 12.050 1.00 85.00 86 THR A C 1
ATOM 699 O O . THR A 1 86 ? -10.667 -11.155 13.202 1.00 85.00 86 THR A O 1
ATOM 702 N N . ASN A 1 87 ? -9.194 -10.516 11.646 1.00 80.69 87 ASN A N 1
ATOM 703 C CA . ASN A 1 87 ? -8.004 -10.785 12.466 1.00 80.69 87 ASN A CA 1
ATOM 704 C C . ASN A 1 87 ? -7.459 -9.543 13.169 1.00 80.69 87 ASN A C 1
ATOM 706 O O . ASN A 1 87 ? -6.705 -9.676 14.127 1.00 80.69 87 ASN A O 1
ATOM 710 N N . LYS A 1 88 ? -7.793 -8.340 12.686 1.00 80.38 88 LYS A N 1
ATOM 711 C CA . LYS A 1 88 ? -7.298 -7.079 13.251 1.00 80.38 88 LYS A CA 1
ATOM 712 C C . LYS A 1 88 ? -8.420 -6.039 13.384 1.00 80.38 88 LYS A C 1
ATOM 714 O O . LYS A 1 88 ? -8.291 -4.948 12.827 1.00 80.38 88 LYS A O 1
ATOM 719 N N . PRO A 1 89 ? -9.499 -6.327 14.141 1.00 82.00 89 PRO A N 1
ATOM 720 C CA . PRO A 1 89 ? -10.586 -5.365 14.356 1.00 82.00 89 PRO A CA 1
ATOM 721 C C . PRO A 1 89 ? -10.093 -4.061 15.006 1.00 82.00 89 PRO A C 1
ATOM 723 O O . PRO A 1 89 ? -10.587 -2.987 14.670 1.00 82.00 89 PRO A O 1
ATOM 726 N N . GLN A 1 90 ? -9.033 -4.140 15.818 1.00 83.25 90 GLN A N 1
ATOM 727 C CA . GLN A 1 90 ? -8.345 -2.997 16.431 1.00 83.25 90 GLN A CA 1
ATOM 728 C C . GLN A 1 90 ? -7.910 -1.934 15.411 1.00 83.25 90 GLN A C 1
ATOM 730 O O . GLN A 1 90 ? -7.963 -0.744 15.696 1.00 83.25 90 GLN A O 1
ATOM 735 N N . PHE A 1 91 ? -7.530 -2.331 14.191 1.00 82.50 91 PHE A N 1
ATOM 736 C CA . PHE A 1 91 ? -7.177 -1.375 13.137 1.00 82.50 91 PHE A CA 1
ATOM 737 C C . PHE A 1 91 ? -8.358 -0.462 12.783 1.00 82.50 91 PHE A C 1
ATOM 739 O O . PHE A 1 91 ? -8.189 0.744 12.607 1.00 82.50 91 PHE A O 1
ATOM 746 N N . LYS A 1 92 ? -9.566 -1.033 12.712 1.00 80.44 92 LYS A N 1
ATOM 747 C CA . LYS A 1 92 ? -10.788 -0.276 12.443 1.00 80.44 92 LYS A CA 1
ATOM 748 C C . LYS A 1 92 ? -11.102 0.672 13.598 1.00 80.44 92 LYS A C 1
ATOM 750 O O . LYS A 1 92 ? -11.431 1.830 13.364 1.00 80.44 92 LYS A O 1
ATOM 755 N N . GLU A 1 93 ? -10.964 0.198 14.832 1.00 83.00 93 GLU A N 1
ATOM 756 C CA . GLU A 1 93 ? -11.209 1.000 16.034 1.00 83.00 93 GLU A CA 1
ATOM 757 C C . GLU A 1 93 ? -10.263 2.201 16.118 1.00 83.00 93 GLU A C 1
ATOM 759 O O . GLU A 1 93 ? -10.727 3.320 16.330 1.00 83.00 93 GLU A O 1
ATOM 764 N N . ILE A 1 94 ? -8.965 2.006 15.860 1.00 82.06 94 ILE A N 1
ATOM 765 C CA . ILE A 1 94 ? -7.960 3.081 15.859 1.00 82.06 94 ILE A CA 1
ATOM 766 C C . ILE A 1 94 ? -8.282 4.137 14.796 1.00 82.06 94 ILE A C 1
ATOM 768 O O . ILE A 1 94 ? -8.223 5.332 15.085 1.00 82.06 94 ILE A O 1
ATOM 772 N N . ILE A 1 95 ? -8.660 3.725 13.581 1.00 82.25 95 ILE A N 1
ATOM 773 C CA . ILE A 1 95 ? -8.985 4.674 12.505 1.00 82.25 95 ILE A CA 1
ATOM 774 C C . ILE A 1 95 ? -10.308 5.389 12.781 1.00 82.25 95 ILE A C 1
ATOM 776 O O . ILE A 1 95 ? -10.402 6.597 12.575 1.00 82.25 95 ILE A O 1
ATOM 780 N N . SER A 1 96 ? -11.322 4.677 13.271 1.00 79.31 96 SER A N 1
ATOM 781 C CA . SER A 1 96 ? -12.624 5.271 13.577 1.00 79.31 96 SER A CA 1
ATOM 782 C C . SER A 1 96 ? -12.557 6.254 14.750 1.00 79.31 96 SER A C 1
ATOM 784 O O . SER A 1 96 ? -13.282 7.248 14.742 1.00 79.31 96 SER A O 1
ATOM 786 N N . SER A 1 97 ? -11.718 5.986 15.754 1.00 80.75 97 SER A N 1
ATOM 787 C CA . SER A 1 97 ? -11.572 6.833 16.947 1.00 80.75 97 SER A CA 1
ATOM 788 C C . SER A 1 97 ? -10.624 8.004 16.703 1.00 80.75 97 SER A C 1
ATOM 790 O O . SER A 1 97 ? -11.007 9.162 16.858 1.00 80.75 97 SER A O 1
ATOM 792 N N . THR A 1 98 ? -9.400 7.712 16.269 1.00 75.69 98 THR A N 1
ATOM 793 C CA . THR A 1 98 ? -8.332 8.710 16.131 1.00 75.69 98 THR A CA 1
ATOM 794 C C . THR A 1 98 ? -8.461 9.521 14.841 1.00 75.69 98 THR A C 1
ATOM 796 O O . THR A 1 98 ? -7.824 10.566 14.714 1.00 75.69 98 THR A O 1
ATOM 799 N N . LYS A 1 99 ? -9.239 9.037 13.854 1.00 75.88 99 LYS A N 1
ATOM 800 C CA . LYS A 1 99 ? -9.383 9.606 12.492 1.00 75.88 99 LYS A CA 1
ATOM 801 C C . LYS A 1 99 ? -8.056 9.880 11.776 1.00 75.88 99 LYS A C 1
ATOM 803 O O . LYS A 1 99 ? -8.012 10.588 10.773 1.00 75.88 99 LYS A O 1
ATOM 808 N N . THR A 1 100 ? -6.972 9.315 12.285 1.00 75.75 100 THR A N 1
ATOM 809 C CA . THR A 1 100 ? -5.606 9.535 11.834 1.00 75.75 100 THR A CA 1
ATOM 810 C C . THR A 1 100 ? -4.931 8.190 11.668 1.00 75.75 100 THR A C 1
ATOM 812 O O . THR A 1 100 ? -5.200 7.226 12.386 1.00 75.75 100 THR A O 1
ATOM 815 N N . PHE A 1 101 ? -4.063 8.119 10.667 1.00 75.88 101 PHE A N 1
ATOM 816 C CA . PHE A 1 101 ? -3.261 6.938 10.410 1.00 75.88 101 PHE A CA 1
ATOM 817 C C . PHE A 1 101 ? -2.035 6.976 11.327 1.00 75.88 101 PHE A C 1
ATOM 819 O O . PHE A 1 101 ? -1.016 7.577 10.993 1.00 75.88 101 PHE A O 1
ATOM 826 N N . THR A 1 102 ? -2.181 6.411 12.526 1.00 83.62 102 THR A N 1
ATOM 827 C CA . THR A 1 102 ? -1.111 6.346 13.529 1.00 83.62 102 THR A CA 1
ATOM 828 C C . THR A 1 102 ? -0.072 5.281 13.166 1.00 83.62 102 THR A C 1
ATOM 830 O O . THR A 1 102 ? -0.354 4.343 12.416 1.00 83.62 102 THR A O 1
ATOM 833 N N . GLY A 1 103 ? 1.135 5.386 13.734 1.00 83.38 103 GLY A N 1
ATOM 834 C CA . GLY A 1 103 ? 2.198 4.395 13.515 1.00 83.38 103 GLY A CA 1
ATOM 835 C C . GLY A 1 103 ? 1.814 2.974 13.954 1.00 83.38 103 GLY A C 1
ATOM 836 O O . GLY A 1 103 ? 2.251 1.998 13.348 1.00 83.38 103 GLY A O 1
ATOM 837 N N . GLU A 1 104 ? 0.936 2.842 14.950 1.00 83.75 104 GLU A N 1
ATOM 838 C CA . GLU A 1 104 ? 0.380 1.551 15.375 1.00 83.75 104 GLU A CA 1
ATOM 839 C C . GLU A 1 104 ? -0.536 0.942 14.306 1.00 83.75 104 GLU A C 1
ATOM 841 O O . GLU A 1 104 ? -0.382 -0.229 13.949 1.00 83.75 104 GLU A O 1
ATOM 846 N N . ALA A 1 105 ? -1.447 1.739 13.733 1.00 83.06 105 ALA A N 1
ATOM 847 C CA . ALA A 1 105 ? -2.300 1.298 12.631 1.00 83.06 105 ALA A CA 1
ATOM 848 C C . ALA A 1 105 ? -1.460 0.885 11.411 1.00 83.06 105 ALA A C 1
ATOM 850 O O . ALA A 1 105 ? -1.752 -0.121 10.757 1.00 83.06 105 ALA A O 1
ATOM 851 N N . GLU A 1 106 ? -0.378 1.616 11.141 1.00 85.19 106 GLU A N 1
ATOM 852 C CA . GLU A 1 106 ? 0.574 1.279 10.089 1.00 85.19 106 GLU A CA 1
ATOM 853 C C . GLU A 1 106 ? 1.274 -0.063 10.343 1.00 85.19 106 GLU A C 1
ATOM 855 O O . GLU A 1 106 ? 1.337 -0.902 9.440 1.00 85.19 106 GLU A O 1
ATOM 860 N N . ALA A 1 107 ? 1.774 -0.295 11.558 1.00 87.38 107 ALA A N 1
ATOM 861 C CA . ALA A 1 107 ? 2.418 -1.552 11.928 1.00 87.38 107 ALA A CA 1
ATOM 862 C C . ALA A 1 107 ? 1.452 -2.738 11.776 1.00 87.38 107 ALA A C 1
ATOM 864 O O . ALA A 1 107 ? 1.777 -3.738 11.129 1.00 87.38 107 ALA A O 1
ATOM 865 N N . LEU A 1 108 ? 0.217 -2.587 12.270 1.00 85.44 108 LEU A N 1
ATOM 866 C CA . LEU A 1 108 ? -0.823 -3.605 12.140 1.00 85.44 108 LEU A CA 1
ATOM 867 C C . LEU A 1 108 ? -1.123 -3.937 10.675 1.00 85.44 108 LEU A C 1
ATOM 869 O O . LEU A 1 108 ? -1.263 -5.120 10.336 1.00 85.44 108 LEU A O 1
ATOM 873 N N . LEU A 1 109 ? -1.191 -2.914 9.819 1.00 85.56 109 LEU A N 1
ATOM 874 C CA . LEU A 1 109 ? -1.433 -3.062 8.390 1.00 85.56 109 LEU A CA 1
ATOM 875 C C . LEU A 1 109 ? -0.256 -3.736 7.673 1.00 85.56 109 LEU A C 1
ATOM 877 O O . LEU A 1 109 ? -0.477 -4.655 6.883 1.00 85.56 109 LEU A O 1
ATOM 881 N N . LYS A 1 110 ? 0.988 -3.340 7.967 1.00 87.00 110 LYS A N 1
ATOM 882 C CA . LYS A 1 110 ? 2.199 -3.965 7.403 1.00 87.00 110 LYS A CA 1
ATOM 883 C C . LYS A 1 110 ? 2.261 -5.455 7.712 1.00 87.00 110 LYS A C 1
ATOM 885 O O . LYS A 1 110 ? 2.507 -6.259 6.810 1.00 87.00 110 LYS A O 1
ATOM 890 N N . ASP A 1 111 ? 1.982 -5.828 8.953 1.00 88.06 111 ASP A N 1
ATOM 891 C CA . ASP A 1 111 ? 1.925 -7.229 9.363 1.00 88.06 111 ASP A CA 1
ATOM 892 C C . ASP A 1 111 ? 0.831 -7.995 8.614 1.00 88.06 111 ASP A C 1
ATOM 894 O O . ASP A 1 111 ? 1.082 -9.073 8.077 1.00 88.06 111 ASP A O 1
ATOM 898 N N . ALA A 1 112 ? -0.367 -7.413 8.489 1.00 86.50 112 ALA A N 1
ATOM 899 C CA . ALA A 1 112 ? -1.463 -8.038 7.753 1.00 86.50 112 ALA A CA 1
ATOM 900 C C . ALA A 1 112 ? -1.127 -8.255 6.269 1.00 86.50 112 ALA A C 1
ATOM 902 O O . ALA A 1 112 ? -1.423 -9.312 5.708 1.00 86.50 112 ALA A O 1
ATOM 903 N N . ILE A 1 113 ? -0.463 -7.282 5.639 1.00 86.56 113 ILE A N 1
ATOM 904 C CA . ILE A 1 113 ? 0.024 -7.395 4.260 1.00 86.56 113 ILE A CA 1
ATOM 905 C C . ILE A 1 113 ? 1.067 -8.512 4.155 1.00 86.56 113 ILE A C 1
ATOM 907 O O . ILE A 1 113 ? 1.003 -9.322 3.229 1.00 86.56 113 ILE A O 1
ATOM 911 N N . LYS A 1 114 ? 2.013 -8.589 5.099 1.00 85.56 114 LYS A N 1
ATOM 912 C CA . LYS A 1 114 ? 3.067 -9.612 5.121 1.00 85.56 114 LYS A CA 1
ATOM 913 C C . LYS A 1 114 ? 2.483 -11.019 5.247 1.00 85.56 114 LYS A C 1
ATOM 915 O O . LYS A 1 114 ? 2.872 -11.910 4.487 1.00 85.56 114 LYS A O 1
ATOM 920 N N . ASP A 1 115 ? 1.518 -11.207 6.140 1.00 84.62 115 ASP A N 1
ATOM 921 C CA . ASP A 1 115 ? 0.829 -12.484 6.329 1.00 84.62 115 ASP A CA 1
ATOM 922 C C . ASP A 1 115 ? -0.004 -12.869 5.109 1.00 84.62 115 ASP A C 1
ATOM 924 O O . ASP A 1 115 ? 0.070 -14.008 4.632 1.00 84.62 115 ASP A O 1
ATOM 928 N N . ARG A 1 116 ? -0.756 -11.916 4.538 1.00 83.69 116 ARG A N 1
ATOM 929 C CA . ARG A 1 116 ? -1.530 -12.179 3.321 1.00 83.69 116 ARG A CA 1
ATOM 930 C C . ARG A 1 116 ? -0.609 -12.527 2.157 1.00 83.69 116 ARG A C 1
ATOM 932 O O . ARG A 1 116 ? -0.904 -13.474 1.432 1.00 83.69 116 ARG A O 1
ATOM 939 N N . ARG A 1 117 ? 0.529 -11.842 2.009 1.00 79.69 117 ARG A N 1
ATOM 940 C CA . ARG A 1 117 ? 1.518 -12.136 0.962 1.00 79.69 117 ARG A CA 1
ATOM 941 C C . ARG A 1 117 ? 2.107 -13.535 1.115 1.00 79.69 117 ARG A C 1
ATOM 943 O O . ARG A 1 117 ? 2.216 -14.241 0.119 1.00 79.69 117 ARG A O 1
ATOM 950 N N . ARG A 1 118 ? 2.423 -13.969 2.341 1.00 79.62 118 ARG A N 1
ATOM 951 C CA . ARG A 1 118 ? 2.871 -15.349 2.613 1.00 79.62 118 ARG A CA 1
ATOM 952 C C . ARG A 1 118 ? 1.824 -16.378 2.190 1.00 79.62 118 ARG A C 1
ATOM 954 O O . ARG A 1 118 ? 2.159 -17.338 1.505 1.00 79.62 118 ARG A O 1
ATOM 961 N N . ARG A 1 119 ? 0.549 -16.159 2.530 1.00 74.56 119 ARG A N 1
ATOM 962 C CA . ARG A 1 119 ? -0.543 -17.064 2.124 1.00 74.56 119 ARG A CA 1
ATOM 963 C C . ARG A 1 119 ? -0.778 -17.063 0.612 1.00 74.56 119 ARG A C 1
ATOM 965 O O . ARG A 1 119 ? -1.020 -18.119 0.045 1.00 74.56 119 ARG A O 1
ATOM 972 N N . HIS A 1 120 ? -0.661 -15.907 -0.040 1.00 68.31 120 HIS A N 1
ATOM 973 C CA . HIS A 1 120 ? -0.788 -15.794 -1.494 1.00 68.31 120 HIS A CA 1
ATOM 974 C C . HIS A 1 120 ? 0.384 -16.476 -2.228 1.00 68.31 120 HIS A C 1
ATOM 976 O O . HIS A 1 120 ? 0.178 -17.104 -3.261 1.00 68.31 120 HIS A O 1
ATOM 982 N N . GLN A 1 121 ? 1.604 -16.430 -1.677 1.00 59.38 121 GLN A N 1
ATOM 983 C CA . GLN A 1 121 ? 2.754 -17.195 -2.185 1.00 59.38 121 GLN A CA 1
ATOM 984 C C . GLN A 1 121 ? 2.583 -18.708 -1.972 1.00 59.38 121 GLN A C 1
ATOM 986 O O . GLN A 1 121 ? 2.929 -19.487 -2.856 1.00 59.38 121 GLN A O 1
ATOM 991 N N . GLY A 1 122 ? 1.970 -19.126 -0.859 1.00 51.19 122 GLY A N 1
ATOM 992 C CA . GLY A 1 122 ? 1.594 -20.527 -0.624 1.00 51.19 122 GLY A CA 1
ATOM 993 C C . GLY A 1 122 ? 0.527 -21.059 -1.590 1.00 51.19 122 GLY A C 1
ATOM 994 O O . GLY A 1 122 ? 0.472 -22.257 -1.839 1.00 51.19 122 GLY A O 1
ATOM 995 N N . GLN A 1 123 ? -0.281 -20.179 -2.189 1.00 48.88 123 GLN A N 1
ATOM 996 C CA . GLN A 1 123 ? -1.308 -20.536 -3.175 1.00 48.88 123 GLN A CA 1
ATOM 997 C C . GLN A 1 123 ? -0.781 -20.565 -4.625 1.00 48.88 123 GLN A C 1
ATOM 999 O O . GLN A 1 123 ? -1.505 -20.965 -5.532 1.00 48.88 123 GLN A O 1
ATOM 1004 N N . SER A 1 124 ? 0.491 -20.200 -4.843 1.00 39.44 124 SER A N 1
ATOM 1005 C CA . SER A 1 124 ? 1.195 -20.320 -6.131 1.00 39.44 124 SER A CA 1
ATOM 1006 C C . SER A 1 124 ? 1.890 -21.681 -6.325 1.00 39.44 124 SER A C 1
ATOM 1008 O O . SER A 1 124 ? 2.663 -21.842 -7.269 1.00 39.44 124 SER A O 1
ATOM 1010 N N . PHE A 1 125 ? 1.626 -22.671 -5.466 1.00 37.56 125 PHE A N 1
ATOM 1011 C CA . PHE A 1 125 ? 2.078 -24.054 -5.647 1.00 37.56 125 PHE A CA 1
ATOM 1012 C C . PHE A 1 125 ? 0.924 -24.949 -6.105 1.00 37.56 125 PHE A C 1
ATOM 1014 O O . PHE A 1 125 ? 0.359 -25.732 -5.351 1.00 37.56 125 PHE A O 1
ATOM 1021 N N . GLY A 1 126 ? 0.602 -24.846 -7.390 1.00 30.53 126 GLY A N 1
ATOM 1022 C CA . GLY A 1 126 ? 0.151 -25.995 -8.162 1.00 30.53 126 GLY A CA 1
ATOM 1023 C C . GLY A 1 126 ? 1.212 -26.234 -9.232 1.00 30.53 126 GLY A C 1
ATOM 1024 O O . GLY A 1 126 ? 1.489 -25.295 -9.984 1.00 30.53 126 GLY A O 1
ATOM 1025 N N . PRO A 1 127 ? 1.858 -27.413 -9.315 1.00 36.50 127 PRO A N 1
ATOM 1026 C CA . PRO A 1 127 ? 2.740 -27.686 -10.436 1.00 36.50 127 PRO A CA 1
ATOM 1027 C C . PRO A 1 127 ? 1.905 -27.540 -11.709 1.00 36.50 127 PRO A C 1
ATOM 1029 O O . PRO A 1 127 ? 0.906 -28.239 -11.883 1.00 36.50 127 PRO A O 1
ATOM 1032 N N . LYS A 1 128 ? 2.306 -26.643 -12.615 1.00 46.38 128 LYS A N 1
ATOM 1033 C CA . LYS A 1 128 ? 1.890 -26.720 -14.018 1.00 46.38 128 LYS A CA 1
ATOM 1034 C C . LYS A 1 128 ? 2.526 -27.978 -14.623 1.00 46.38 128 LYS A C 1
ATOM 1036 O O . LYS A 1 128 ? 3.423 -27.891 -15.452 1.00 46.38 128 LYS A O 1
ATOM 1041 N N . ASN A 1 129 ? 2.065 -29.156 -14.206 1.00 42.03 129 ASN A N 1
ATOM 1042 C CA . ASN A 1 129 ? 2.171 -30.361 -15.010 1.00 42.03 129 ASN A CA 1
ATOM 1043 C C . ASN A 1 129 ? 1.099 -30.245 -16.092 1.00 42.03 129 ASN A C 1
ATOM 1045 O O . ASN A 1 129 ? -0.014 -30.735 -15.937 1.00 42.03 129 ASN A O 1
ATOM 1049 N N . LEU A 1 130 ? 1.445 -29.548 -17.175 1.00 43.09 130 LEU A N 1
ATOM 1050 C CA . LEU A 1 130 ? 0.677 -29.568 -18.419 1.00 43.09 130 LEU A CA 1
ATOM 1051 C C . LEU A 1 130 ? 1.438 -30.269 -19.554 1.00 43.09 130 LEU A C 1
ATOM 1053 O O . LEU A 1 130 ? 1.219 -29.982 -20.723 1.00 43.09 130 LEU A O 1
ATOM 1057 N N . TYR A 1 131 ? 2.307 -31.221 -19.209 1.00 43.78 131 TYR A N 1
ATOM 1058 C CA . TYR A 1 131 ? 2.851 -32.186 -20.163 1.00 43.78 131 TYR A CA 1
ATOM 1059 C C . TYR A 1 131 ? 2.581 -33.602 -19.666 1.00 43.78 131 TYR A C 1
ATOM 1061 O O . TYR A 1 131 ? 3.470 -34.293 -19.178 1.00 43.78 131 TYR A O 1
ATOM 1069 N N . ARG A 1 132 ? 1.326 -34.036 -19.779 1.00 42.12 132 ARG A N 1
ATOM 1070 C CA . ARG A 1 132 ? 1.014 -35.452 -19.960 1.00 42.12 132 ARG A CA 1
ATOM 1071 C C . ARG A 1 132 ? -0.251 -35.597 -20.806 1.00 42.12 132 ARG A C 1
ATOM 1073 O O . ARG A 1 132 ? -1.324 -35.188 -20.380 1.00 42.12 132 ARG A O 1
ATOM 1080 N N . ASN A 1 133 ? -0.047 -36.250 -21.954 1.00 37.12 133 ASN A N 1
ATOM 1081 C CA . ASN A 1 133 ? -0.988 -37.084 -22.712 1.00 37.12 133 ASN A CA 1
ATOM 1082 C C . ASN A 1 133 ? -1.748 -36.410 -23.873 1.00 37.12 133 ASN A C 1
ATOM 1084 O O . ASN A 1 133 ? -2.843 -35.893 -23.682 1.00 37.12 133 ASN A O 1
ATOM 1088 N N . ASN A 1 134 ? -1.195 -36.483 -25.096 1.00 37.25 134 ASN A N 1
ATOM 1089 C CA . ASN A 1 134 ? -1.655 -37.446 -26.122 1.00 37.25 134 ASN A CA 1
ATOM 1090 C C . ASN A 1 134 ? -1.023 -37.207 -27.511 1.00 37.25 134 ASN A C 1
ATOM 1092 O O . ASN A 1 134 ? -1.504 -36.394 -28.290 1.00 37.25 134 ASN A O 1
ATOM 1096 N N . THR A 1 135 ? 0.031 -37.973 -27.797 1.00 40.91 135 THR A N 1
ATOM 1097 C CA . THR A 1 135 ? 0.484 -38.504 -29.107 1.00 40.91 135 THR A CA 1
ATOM 1098 C C . THR A 1 135 ? 1.610 -39.463 -28.701 1.00 40.91 135 THR A C 1
ATOM 1100 O O . THR A 1 135 ? 2.533 -39.016 -28.026 1.00 40.91 135 THR A O 1
ATOM 1103 N N . VAL A 1 136 ? 1.566 -40.780 -28.896 1.00 44.00 136 VAL A N 1
ATOM 1104 C CA . VAL A 1 136 ? 1.047 -41.639 -29.971 1.00 44.00 136 VAL A CA 1
ATOM 1105 C C . VAL A 1 136 ? 0.459 -42.904 -29.347 1.00 44.00 136 VAL A C 1
ATOM 1107 O O . VAL A 1 136 ? 1.017 -43.335 -28.312 1.00 44.00 136 VAL A O 1
#